Protein AF-A0A0A8F0C2-F1 (afdb_monomer)

Sequence (97 aa):
MEKGRMNACERLVAATLIEIMKAKGEIALQEIDLVEDETLRGKDFALFGLSSLDWMELASRVEKLAGVELDDAVMIDPEIRSIAGWSACLYRAGALS

pLDDT: mean 93.08, std 6.35, range [61.44, 98.12]

Nearest PDB structures (foldseek):
  4h2x-assembly1_C  TM=6.457E-01  e=4.724E-02  Agrobacterium fabrum str. C58
  2mr7-assembly1_A  TM=7.401E-01  e=2.586E-01  Actinoplanes teichomyceticus
  4h2v-assembly1_D  TM=8.193E-01  e=7.482E-01  Bradyrhizobium diazoefficiens USDA 110
  2ju1-assembly1_A  TM=7.021E-01  e=3.033E-01  Saccharopolyspora erythraea
  2cg5-assembly1_B  TM=6.237E-01  e=1.085E+00  Homo sapiens

Secondary structure (DSSP, 8-state):
-HHHHHHHHHHHHHHHHHHHHHHTT--PPPHHHHHH-HHHHTS-GGGGT--HHHHHHHHHHHHHHHTSPPPHHHHH-TTTSSHHHHHHHHHHHTTT-

Foldseek 3Di:
DLVVLLLVLLLLLLVLLQVLCVVVVHDRDDSCCCSVPPCNQQAASVVSVDDLVSVVVSQVSSCVQQVHHADVCCSPPRRQVGSNNRSVRSSVRPGPD

Structure (mmCIF, N/CA/C/O backbone):
data_AF-A0A0A8F0C2-F1
#
_entry.id   AF-A0A0A8F0C2-F1
#
loop_
_atom_site.group_PDB
_atom_site.id
_atom_site.type_symbol
_atom_site.label_atom_id
_atom_site.label_alt_id
_atom_site.label_comp_id
_atom_site.label_asym_id
_atom_site.label_entity_id
_atom_site.label_seq_id
_atom_site.pdbx_PDB_ins_code
_atom_site.Cartn_x
_atom_site.Cartn_y
_atom_site.Cartn_z
_atom_site.occupancy
_atom_site.B_iso_or_equiv
_atom_site.auth_seq_id
_atom_site.auth_comp_id
_atom_site.auth_asym_id
_atom_site.auth_atom_id
_atom_site.pdbx_PDB_model_num
ATOM 1 N N . MET A 1 1 ? 3.210 -2.268 -22.382 1.00 61.44 1 MET A N 1
ATOM 2 C CA . MET A 1 1 ? 3.802 -3.120 -21.326 1.00 61.44 1 MET A CA 1
ATOM 3 C C . MET A 1 1 ? 3.974 -2.353 -20.016 1.00 61.44 1 MET A C 1
ATOM 5 O O . MET A 1 1 ? 3.536 -2.852 -18.993 1.00 61.44 1 MET A O 1
ATOM 9 N N . GLU A 1 2 ? 4.466 -1.111 -20.034 1.00 70.50 2 GLU A N 1
ATOM 10 C CA . GLU A 1 2 ? 4.692 -0.298 -18.818 1.00 70.50 2 GLU A CA 1
ATOM 11 C C . GLU A 1 2 ? 3.421 0.024 -18.011 1.00 70.50 2 GLU A C 1
ATOM 13 O O . GLU A 1 2 ? 3.393 -0.164 -16.796 1.00 70.50 2 GLU A O 1
ATOM 18 N N . LYS A 1 3 ? 2.320 0.391 -18.686 1.00 80.81 3 LYS A N 1
ATOM 19 C CA . LYS A 1 3 ? 1.019 0.652 -18.035 1.00 80.81 3 LYS A CA 1
ATOM 20 C C . LYS A 1 3 ? 0.424 -0.584 -17.336 1.00 80.81 3 LYS A C 1
ATOM 22 O O . LYS A 1 3 ? -0.355 -0.438 -16.399 1.00 80.81 3 LYS A O 1
ATOM 27 N N . GLY A 1 4 ? 0.788 -1.789 -17.785 1.00 90.38 4 GLY A N 1
ATOM 28 C CA . G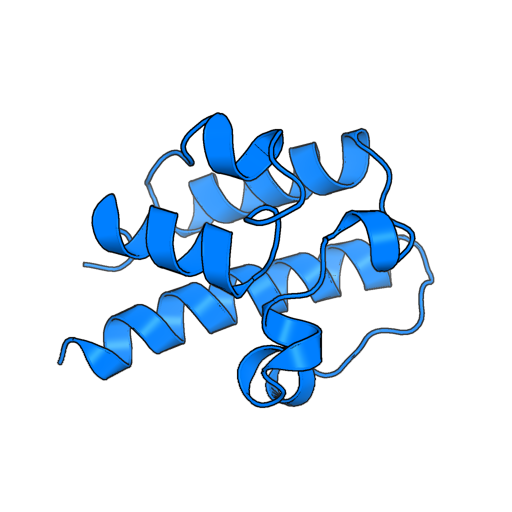LY A 1 4 ? 0.346 -3.045 -17.172 1.00 90.38 4 GLY A CA 1
ATOM 29 C C . GLY A 1 4 ? 1.072 -3.330 -15.858 1.00 90.38 4 GLY A C 1
ATOM 30 O O . GLY A 1 4 ? 0.431 -3.673 -14.872 1.00 90.38 4 GLY A O 1
ATOM 31 N N . ARG A 1 5 ? 2.393 -3.109 -15.822 1.00 94.12 5 ARG A N 1
ATOM 32 C CA . ARG A 1 5 ? 3.209 -3.306 -14.614 1.00 94.12 5 ARG A CA 1
ATOM 33 C C . ARG A 1 5 ? 2.882 -2.288 -13.522 1.00 94.12 5 ARG A C 1
ATOM 35 O O . ARG A 1 5 ? 2.790 -2.669 -12.362 1.00 94.12 5 ARG A O 1
ATOM 42 N N . MET A 1 6 ? 2.637 -1.026 -13.888 1.00 95.94 6 MET A N 1
ATOM 43 C CA . MET A 1 6 ? 2.181 -0.023 -12.917 1.00 95.94 6 MET A CA 1
ATOM 44 C C . MET A 1 6 ? 0.827 -0.408 -12.303 1.00 95.94 6 MET A C 1
ATOM 46 O O . MET A 1 6 ? 0.715 -0.456 -11.084 1.00 95.94 6 MET A O 1
ATOM 50 N N . ASN A 1 7 ? -0.153 -0.803 -13.129 1.00 94.88 7 ASN A N 1
ATOM 51 C CA . ASN A 1 7 ? -1.444 -1.301 -12.635 1.00 94.88 7 ASN A CA 1
ATOM 52 C C . ASN A 1 7 ? -1.285 -2.500 -11.690 1.00 94.88 7 ASN A C 1
ATOM 54 O O . ASN A 1 7 ? -2.001 -2.609 -10.701 1.00 94.88 7 ASN A O 1
ATOM 58 N N . ALA A 1 8 ? -0.356 -3.412 -11.985 1.00 96.00 8 ALA A N 1
ATOM 59 C CA . ALA A 1 8 ? -0.088 -4.548 -11.111 1.00 96.00 8 ALA A CA 1
ATOM 60 C C . ALA A 1 8 ? 0.483 -4.106 -9.750 1.00 96.00 8 ALA A C 1
ATOM 62 O O . ALA A 1 8 ? 0.081 -4.649 -8.724 1.00 96.00 8 ALA A O 1
ATOM 63 N N . CYS A 1 9 ? 1.351 -3.088 -9.724 1.00 97.38 9 CYS A N 1
ATOM 64 C CA . CYS A 1 9 ? 1.849 -2.493 -8.480 1.00 97.38 9 CYS A CA 1
ATOM 65 C C . CYS A 1 9 ? 0.724 -1.802 -7.688 1.00 97.38 9 CYS A C 1
ATOM 67 O O . CYS A 1 9 ? 0.613 -2.018 -6.485 1.00 97.38 9 CYS A O 1
ATOM 69 N N . GLU A 1 10 ? -0.133 -1.011 -8.347 1.00 97.31 10 GLU A N 1
ATOM 70 C CA . GLU A 1 10 ? -1.291 -0.355 -7.710 1.00 97.31 10 GLU A CA 1
ATOM 71 C C . GLU A 1 10 ? -2.235 -1.391 -7.081 1.00 97.31 10 GLU A C 1
ATOM 73 O O . GLU A 1 10 ? -2.588 -1.280 -5.906 1.00 97.31 10 GLU A O 1
ATOM 78 N N . ARG A 1 11 ? -2.578 -2.446 -7.829 1.00 96.81 11 ARG A N 1
ATOM 79 C CA . ARG A 1 11 ? -3.438 -3.539 -7.354 1.00 96.81 11 ARG A CA 1
ATOM 80 C C . ARG A 1 11 ? -2.825 -4.320 -6.202 1.00 96.81 11 ARG A C 1
ATOM 82 O O . ARG A 1 11 ? -3.540 -4.661 -5.268 1.00 96.81 11 ARG A O 1
ATOM 89 N N . LEU A 1 12 ? -1.517 -4.581 -6.236 1.00 97.69 12 LEU A N 1
ATOM 90 C CA .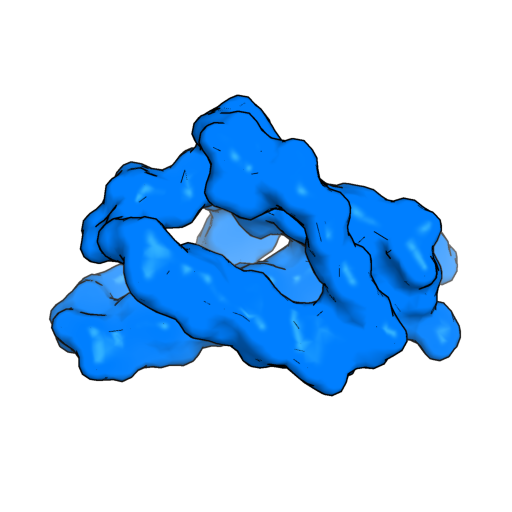 LEU A 1 12 ? -0.822 -5.266 -5.147 1.00 97.69 12 LEU A CA 1
ATOM 91 C C . LEU A 1 12 ? -0.950 -4.489 -3.830 1.00 97.69 12 LEU A C 1
ATOM 93 O O . LEU A 1 12 ? -1.316 -5.063 -2.801 1.00 97.69 12 LEU A O 1
ATOM 97 N N . VAL A 1 13 ? -0.681 -3.182 -3.864 1.00 97.62 13 VAL A N 1
ATOM 98 C CA . VAL A 1 13 ? -0.790 -2.325 -2.675 1.00 97.62 13 VAL A CA 1
ATOM 99 C C . VAL A 1 13 ? -2.248 -2.230 -2.218 1.00 97.62 13 VAL A C 1
ATOM 101 O O . VAL A 1 13 ? -2.526 -2.432 -1.037 1.00 97.62 13 VAL A O 1
ATOM 104 N N . ALA A 1 14 ? -3.189 -2.001 -3.141 1.00 97.25 14 ALA A N 1
ATOM 105 C CA . ALA A 1 14 ? -4.616 -1.895 -2.834 1.00 97.25 14 ALA A CA 1
ATOM 106 C C . ALA A 1 14 ? -5.189 -3.184 -2.218 1.00 97.25 14 ALA A C 1
ATOM 108 O O . ALA A 1 14 ? -5.877 -3.129 -1.199 1.00 97.25 14 ALA A O 1
ATOM 109 N N . ALA A 1 15 ? -4.881 -4.349 -2.793 1.00 96.25 15 ALA A N 1
ATOM 110 C CA . ALA A 1 15 ? -5.336 -5.638 -2.279 1.00 96.25 15 ALA A CA 1
ATOM 111 C C . ALA A 1 15 ? -4.788 -5.904 -0.869 1.00 96.25 15 ALA A C 1
ATOM 113 O O . ALA A 1 15 ? -5.544 -6.284 0.026 1.00 96.25 15 ALA A O 1
ATOM 114 N N . THR A 1 16 ? -3.500 -5.629 -0.643 1.00 96.81 16 THR A N 1
ATOM 115 C CA . THR A 1 16 ? -2.872 -5.828 0.673 1.00 96.81 16 THR A CA 1
ATOM 116 C C . THR A 1 16 ? -3.443 -4.864 1.722 1.00 96.81 16 THR A C 1
ATOM 118 O O . THR A 1 16 ? -3.706 -5.267 2.856 1.00 96.81 16 THR A O 1
ATOM 121 N N . LEU A 1 17 ? -3.715 -3.611 1.340 1.00 95.75 17 LEU A N 1
ATOM 122 C CA . LEU A 1 17 ? -4.392 -2.630 2.194 1.00 95.75 17 LEU A CA 1
ATOM 123 C C . LEU A 1 17 ? -5.781 -3.128 2.618 1.00 95.75 17 LEU A C 1
ATOM 125 O O . LEU A 1 17 ? -6.117 -3.093 3.802 1.00 95.75 17 LEU A O 1
ATOM 129 N N . ILE A 1 18 ? -6.569 -3.642 1.671 1.00 94.81 18 ILE A N 1
ATOM 130 C CA . ILE A 1 18 ? -7.903 -4.193 1.940 1.00 94.81 18 ILE A CA 1
ATOM 131 C C . ILE A 1 18 ? -7.835 -5.365 2.921 1.00 94.81 18 ILE A C 1
ATOM 133 O O . ILE A 1 18 ? -8.685 -5.466 3.806 1.00 94.81 18 ILE A O 1
ATOM 137 N N . GLU A 1 19 ? -6.855 -6.260 2.787 1.00 93.81 19 GLU A N 1
ATOM 138 C CA . GLU A 1 19 ? -6.678 -7.374 3.724 1.00 93.81 19 GLU A CA 1
ATOM 139 C C . GLU A 1 19 ? -6.408 -6.895 5.151 1.00 93.81 19 GLU A C 1
ATOM 141 O O . GLU A 1 19 ? -7.014 -7.411 6.092 1.00 93.81 19 GLU A O 1
ATOM 146 N N . ILE A 1 20 ? -5.548 -5.887 5.310 1.00 94.00 20 ILE A N 1
ATOM 147 C CA . ILE A 1 20 ? -5.247 -5.294 6.617 1.00 94.00 20 ILE A CA 1
ATOM 148 C C . ILE A 1 20 ? -6.492 -4.625 7.199 1.00 94.00 20 ILE A C 1
ATOM 150 O O . ILE A 1 20 ? -6.856 -4.905 8.338 1.00 94.00 20 ILE A O 1
ATO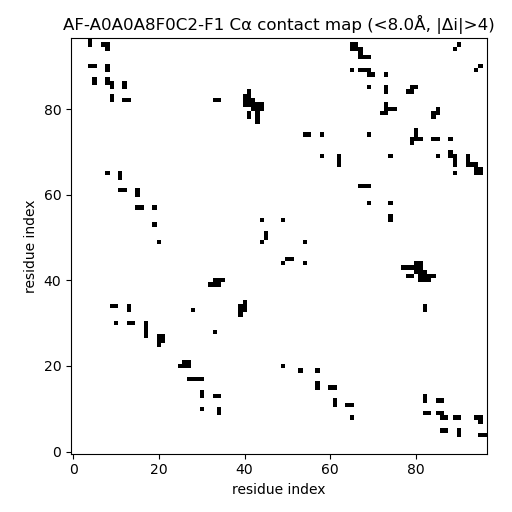M 154 N N . MET A 1 21 ? -7.211 -3.822 6.412 1.00 92.38 21 MET A N 1
ATOM 155 C CA . MET A 1 21 ? -8.459 -3.192 6.861 1.00 92.38 21 MET A CA 1
ATOM 156 C C . MET A 1 21 ? -9.504 -4.233 7.297 1.00 92.38 21 MET A C 1
ATOM 158 O O . MET A 1 21 ? -10.096 -4.107 8.370 1.00 92.38 21 MET A O 1
ATOM 162 N N . LYS A 1 22 ? -9.681 -5.311 6.519 1.00 91.38 22 LYS A N 1
ATOM 163 C CA . LYS A 1 22 ? -10.589 -6.421 6.861 1.00 91.38 22 LYS A CA 1
ATOM 164 C C . LYS A 1 22 ? -10.206 -7.098 8.172 1.00 91.38 22 LYS A C 1
ATOM 166 O O . LYS A 1 22 ? -11.085 -7.378 8.983 1.00 91.38 22 LYS A O 1
ATOM 171 N N . ALA A 1 23 ? -8.916 -7.352 8.390 1.00 90.69 23 ALA A N 1
ATOM 172 C CA . ALA A 1 23 ? -8.428 -7.979 9.618 1.00 90.69 23 ALA A CA 1
ATOM 173 C C . ALA A 1 23 ? -8.728 -7.135 10.870 1.00 90.69 23 ALA A C 1
ATOM 175 O O . ALA A 1 23 ? -8.871 -7.686 11.961 1.00 90.69 23 ALA A O 1
ATOM 176 N N . LYS A 1 24 ? -8.880 -5.816 10.709 1.00 85.38 24 LYS A N 1
ATOM 177 C CA . LYS A 1 24 ? -9.215 -4.878 11.788 1.00 85.38 24 LYS A CA 1
ATOM 178 C C . LYS A 1 24 ? -10.712 -4.657 11.999 1.00 85.38 24 LYS A C 1
ATOM 180 O O . LYS A 1 24 ? -11.089 -3.964 12.938 1.00 85.38 24 LYS A O 1
ATOM 185 N N . GLY A 1 25 ? -11.563 -5.250 11.162 1.00 84.38 25 GLY A N 1
ATOM 186 C CA . GLY A 1 25 ? -13.008 -5.027 11.209 1.00 84.38 25 GLY A CA 1
ATOM 187 C C . GLY A 1 25 ? -13.445 -3.675 10.639 1.00 84.38 25 GLY A C 1
ATOM 188 O O . GLY A 1 25 ? -14.582 -3.268 10.869 1.00 84.38 25 GLY A O 1
ATOM 189 N N . GLU A 1 26 ? -12.572 -2.995 9.892 1.00 81.25 26 GLU A N 1
ATOM 190 C CA . GLU A 1 26 ? -12.922 -1.774 9.167 1.00 81.25 26 GLU A CA 1
ATOM 191 C C . GLU A 1 26 ? -13.747 -2.099 7.917 1.00 81.25 26 GLU A C 1
ATOM 193 O O . GLU A 1 26 ? -13.671 -3.199 7.354 1.00 81.25 26 GLU A O 1
ATOM 198 N N . ILE A 1 27 ? -14.537 -1.126 7.451 1.00 76.19 27 ILE A N 1
ATOM 199 C CA . ILE A 1 27 ? -15.286 -1.278 6.199 1.00 76.19 27 ILE A CA 1
ATOM 200 C C . ILE A 1 27 ? -14.283 -1.389 5.052 1.00 76.19 27 ILE A C 1
ATOM 202 O O . ILE A 1 27 ? -13.595 -0.434 4.694 1.00 76.19 27 ILE A O 1
ATOM 206 N N . ALA A 1 28 ? -14.218 -2.581 4.467 1.00 69.81 28 ALA A N 1
ATOM 207 C CA . ALA A 1 28 ? -13.356 -2.857 3.337 1.00 69.81 28 ALA A CA 1
ATOM 208 C C . ALA A 1 28 ? -13.873 -2.146 2.080 1.00 69.81 28 ALA A C 1
ATOM 210 O O . ALA A 1 28 ? -14.974 -2.433 1.606 1.00 69.81 28 ALA A O 1
ATOM 211 N N . LEU A 1 29 ? -13.053 -1.250 1.532 1.00 83.12 29 LEU A N 1
ATOM 212 C CA . LEU A 1 29 ? -13.242 -0.692 0.193 1.00 83.12 29 LEU A CA 1
ATOM 213 C C . LEU A 1 29 ? -13.041 -1.785 -0.866 1.00 83.12 29 LEU A C 1
ATOM 215 O O . LEU A 1 29 ? -12.394 -2.805 -0.601 1.00 83.12 29 LEU A O 1
ATOM 219 N N . GLN A 1 30 ? -13.594 -1.593 -2.066 1.00 87.19 30 GLN A N 1
ATOM 220 C CA . GLN A 1 30 ? -13.281 -2.485 -3.179 1.00 87.19 30 GLN A CA 1
ATOM 221 C C . GLN A 1 30 ? -11.937 -2.096 -3.798 1.00 87.19 30 GLN A C 1
ATOM 223 O O . GLN A 1 30 ? -11.575 -0.922 -3.852 1.00 87.19 30 GLN A O 1
ATOM 228 N N . GLU A 1 31 ? -11.196 -3.090 -4.294 1.00 88.75 31 GLU A N 1
ATOM 229 C CA . GLU A 1 31 ? -9.896 -2.870 -4.947 1.00 88.75 31 GLU A CA 1
ATOM 230 C C . GLU A 1 31 ? -10.024 -1.886 -6.113 1.00 88.75 31 GLU A C 1
ATOM 232 O O . GLU A 1 31 ? -9.171 -1.021 -6.289 1.00 88.75 31 GLU A O 1
ATOM 237 N N . ILE A 1 32 ? -11.115 -1.986 -6.877 1.00 85.94 32 ILE A N 1
ATOM 238 C CA . ILE A 1 32 ? -11.349 -1.122 -8.031 1.00 85.94 32 ILE A CA 1
ATOM 239 C C . ILE A 1 32 ? -11.549 0.342 -7.633 1.00 85.94 32 ILE A C 1
ATOM 241 O O . ILE A 1 32 ? -10.995 1.212 -8.296 1.00 85.94 32 ILE A O 1
ATOM 245 N N . ASP A 1 33 ? -12.223 0.616 -6.512 1.00 91.00 33 ASP A N 1
ATOM 246 C CA . ASP A 1 33 ? -12.418 1.984 -6.020 1.00 91.00 33 ASP A CA 1
ATOM 247 C C . ASP A 1 33 ? -11.067 2.624 -5.674 1.00 91.00 33 ASP A C 1
ATOM 249 O O . ASP A 1 33 ? -10.785 3.756 -6.051 1.00 91.00 33 ASP A O 1
ATOM 253 N N . LEU A 1 34 ? -10.192 1.870 -5.003 1.00 90.94 34 LEU A N 1
ATOM 254 C CA . LEU A 1 34 ? -8.866 2.330 -4.591 1.00 90.94 34 LEU A CA 1
ATOM 255 C C . LEU A 1 34 ? -7.913 2.597 -5.766 1.00 90.94 34 LEU A C 1
ATOM 257 O O . LEU A 1 34 ? -7.034 3.453 -5.663 1.00 90.94 34 LEU A O 1
ATOM 261 N N . VAL A 1 35 ? -8.051 1.840 -6.856 1.00 92.06 35 VAL A N 1
ATOM 262 C CA . VAL A 1 35 ? -7.177 1.951 -8.032 1.00 92.06 35 VAL A CA 1
ATOM 263 C C . VAL A 1 35 ? -7.725 2.947 -9.053 1.00 92.06 35 VAL A C 1
ATOM 265 O O . VAL A 1 35 ? -6.936 3.593 -9.732 1.00 92.06 35 VAL A O 1
ATOM 268 N N . GLU A 1 36 ? -9.041 3.127 -9.176 1.00 93.31 36 GLU A N 1
ATOM 269 C CA . GLU A 1 36 ? -9.620 4.041 -10.171 1.00 93.31 36 GLU A CA 1
ATOM 270 C C . GLU A 1 36 ? -9.845 5.459 -9.627 1.00 93.31 36 GLU A C 1
ATOM 272 O O . GLU A 1 36 ? -9.593 6.423 -10.352 1.00 93.31 36 GLU A O 1
ATOM 277 N N . ASP A 1 37 ? -10.209 5.623 -8.351 1.00 95.06 37 ASP A N 1
ATOM 278 C CA . ASP A 1 37 ? -10.399 6.942 -7.733 1.00 95.06 37 ASP A CA 1
ATOM 279 C C . ASP A 1 37 ? -9.046 7.573 -7.361 1.00 95.06 37 ASP A C 1
ATOM 281 O O . ASP A 1 37 ? -8.356 7.123 -6.446 1.00 95.06 37 ASP A O 1
ATOM 285 N N . GLU A 1 38 ? -8.654 8.642 -8.061 1.00 94.00 38 GLU A N 1
ATOM 286 C CA . GLU A 1 38 ? -7.406 9.375 -7.793 1.00 94.00 38 GLU A CA 1
ATOM 287 C C . GLU A 1 38 ? -7.326 9.933 -6.367 1.00 94.00 38 GLU A C 1
ATOM 289 O O . GLU A 1 38 ? -6.244 9.951 -5.776 1.00 94.00 38 GLU A O 1
ATOM 294 N N . THR A 1 39 ? -8.458 10.337 -5.785 1.00 95.06 39 THR A N 1
ATOM 295 C CA . THR A 1 39 ? -8.507 10.848 -4.411 1.00 95.06 39 THR A CA 1
ATOM 296 C C . THR A 1 39 ? -8.175 9.736 -3.429 1.00 95.06 39 THR A C 1
ATOM 298 O O . THR A 1 39 ? -7.355 9.936 -2.537 1.00 95.06 39 THR A O 1
ATOM 301 N N . LEU A 1 40 ? -8.776 8.552 -3.591 1.00 95.12 40 LEU A N 1
ATOM 302 C CA . LEU A 1 40 ? -8.481 7.404 -2.729 1.00 95.12 40 LEU A CA 1
ATOM 303 C C . LEU A 1 40 ? -7.062 6.882 -2.948 1.00 95.12 40 LEU A C 1
ATOM 305 O O . LEU A 1 40 ? -6.380 6.538 -1.985 1.00 95.12 40 LEU A O 1
ATOM 309 N N . ARG A 1 41 ? -6.592 6.872 -4.194 1.00 96.25 41 ARG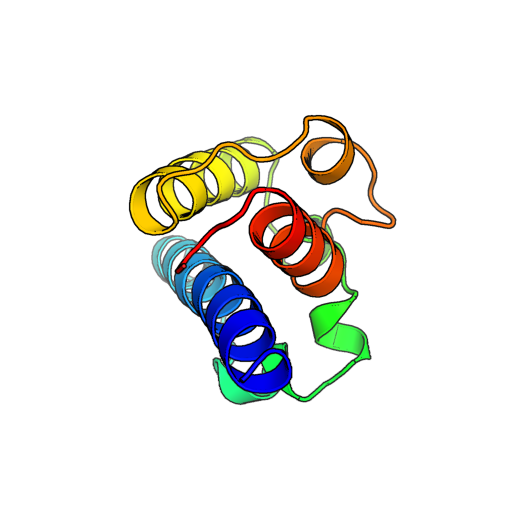 A N 1
ATOM 310 C CA . ARG A 1 41 ? -5.257 6.385 -4.548 1.00 96.25 41 ARG A CA 1
ATOM 311 C C . ARG A 1 41 ? -4.137 7.249 -3.976 1.00 96.25 41 ARG A C 1
ATOM 313 O O . ARG A 1 41 ? -3.094 6.719 -3.599 1.00 96.25 41 ARG A O 1
ATOM 320 N N . GLY A 1 42 ? -4.353 8.562 -3.914 1.00 96.88 42 GLY A N 1
ATOM 321 C CA . GLY A 1 42 ? -3.434 9.530 -3.311 1.00 96.88 42 GLY A CA 1
ATOM 322 C C . GLY A 1 42 ? -3.614 9.714 -1.802 1.00 96.88 42 GLY A C 1
ATOM 323 O O . GLY A 1 42 ? -2.831 10.427 -1.182 1.00 96.88 42 GLY A O 1
ATOM 324 N N . LYS A 1 43 ? -4.626 9.089 -1.193 1.00 96.25 43 LYS A N 1
ATOM 325 C CA . LYS A 1 43 ? -4.942 9.269 0.224 1.00 96.25 43 LYS A CA 1
ATOM 326 C C . LYS A 1 43 ? -3.892 8.607 1.118 1.00 96.25 43 LYS A C 1
ATOM 328 O O . LYS A 1 43 ? -3.549 7.442 0.920 1.00 96.25 43 LYS A O 1
ATOM 333 N N . ASP A 1 44 ? -3.440 9.340 2.136 1.00 96.50 44 ASP A N 1
ATOM 334 C CA . ASP A 1 44 ? -2.545 8.812 3.169 1.00 96.50 44 ASP A CA 1
ATOM 335 C C . ASP A 1 44 ? -3.198 7.626 3.900 1.00 96.50 44 ASP A C 1
ATOM 337 O O . ASP A 1 44 ? -4.346 7.713 4.348 1.00 96.50 44 ASP A O 1
ATOM 341 N N . PHE A 1 45 ? -2.452 6.534 4.072 1.00 94.81 45 PHE A N 1
ATOM 342 C CA . PHE A 1 45 ? -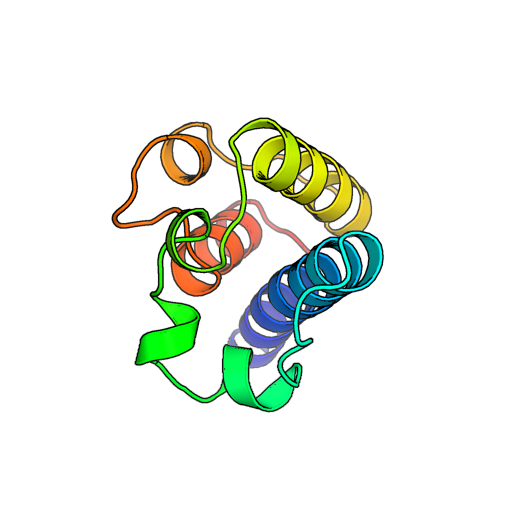2.842 5.364 4.862 1.00 94.81 45 PHE A CA 1
ATOM 343 C C . PHE A 1 45 ? -3.344 5.701 6.269 1.00 94.81 45 PHE A C 1
ATOM 345 O O . PHE A 1 45 ? -4.313 5.091 6.728 1.00 94.81 45 PHE A O 1
ATOM 352 N N . ALA A 1 46 ? -2.787 6.726 6.922 1.00 92.50 46 ALA A N 1
ATOM 353 C CA . ALA A 1 46 ? -3.271 7.189 8.227 1.00 92.50 46 ALA A CA 1
ATOM 354 C C . ALA A 1 46 ? -4.754 7.609 8.208 1.00 92.50 46 ALA A C 1
ATOM 356 O O . ALA A 1 46 ? -5.472 7.461 9.197 1.00 92.50 46 ALA A O 1
ATOM 357 N N . LEU A 1 47 ? -5.245 8.096 7.066 1.00 93.19 47 LEU A N 1
ATOM 358 C CA . LEU A 1 47 ? -6.623 8.556 6.885 1.00 93.19 47 LEU A CA 1
ATOM 359 C C . LEU A 1 47 ? -7.611 7.414 6.581 1.00 93.19 47 LEU A C 1
ATOM 361 O O . LEU A 1 47 ? -8.800 7.671 6.365 1.00 93.19 47 LEU A O 1
ATOM 365 N N . PHE A 1 48 ? -7.137 6.166 6.550 1.00 89.75 48 PHE A N 1
ATOM 366 C CA . PHE A 1 48 ? -7.962 4.952 6.519 1.00 89.75 48 PHE A CA 1
ATOM 367 C C . PHE A 1 48 ? -8.126 4.316 7.910 1.00 89.75 48 PHE A C 1
ATOM 369 O O . PHE A 1 48 ? -8.575 3.179 8.011 1.00 89.75 48 PHE A O 1
ATOM 376 N N . GLY A 1 49 ? -7.756 5.026 8.985 1.00 87.56 49 GLY A N 1
ATOM 377 C CA . GLY A 1 49 ? -7.810 4.489 10.351 1.00 87.56 49 GLY A CA 1
ATOM 378 C C . GLY A 1 49 ? -6.645 3.551 10.684 1.00 87.56 49 GLY A C 1
ATOM 379 O O . GLY A 1 49 ? -6.686 2.830 11.682 1.00 87.56 49 GLY A O 1
ATOM 380 N N . LEU A 1 50 ? -5.597 3.555 9.857 1.00 89.75 50 LEU A N 1
ATOM 381 C CA . LEU A 1 50 ? -4.391 2.775 10.090 1.00 89.75 50 LEU A CA 1
ATOM 382 C C . LEU A 1 50 ? -3.434 3.518 11.024 1.00 89.75 50 LEU A C 1
ATOM 384 O O . LEU A 1 50 ? -3.153 4.704 10.863 1.00 89.75 50 LEU A O 1
ATOM 388 N N . SER A 1 51 ? -2.928 2.787 12.007 1.00 92.75 51 SER A N 1
ATOM 389 C CA . SER A 1 51 ? -1.818 3.179 12.863 1.00 92.75 51 SER A CA 1
ATOM 390 C C . SER A 1 51 ? -0.481 2.884 12.188 1.00 92.75 51 SER A C 1
ATOM 392 O O . SER A 1 51 ?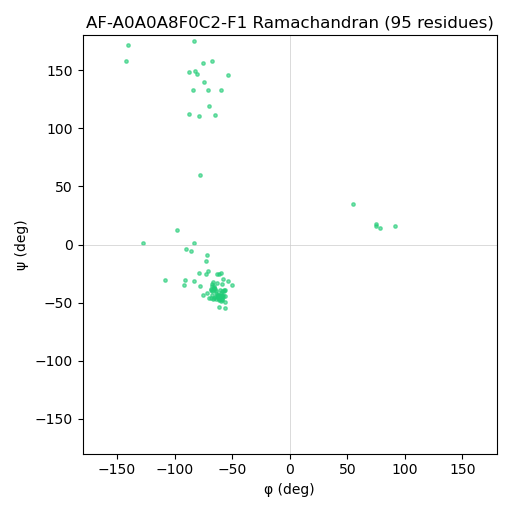 -0.408 2.223 11.149 1.00 92.75 51 SER A O 1
ATOM 394 N N . SER A 1 52 ? 0.603 3.301 12.841 1.00 92.12 52 SER A N 1
ATOM 395 C CA . SER A 1 52 ? 1.943 3.047 12.330 1.00 92.12 52 SER A CA 1
ATOM 396 C C . SER A 1 52 ? 2.333 1.584 12.238 1.00 92.12 52 SER A C 1
ATOM 398 O O . SER A 1 52 ? 3.027 1.196 11.304 1.00 92.12 52 SER A O 1
ATOM 400 N N . LEU A 1 53 ? 1.844 0.756 13.156 1.00 94.50 53 LEU A N 1
ATOM 401 C CA . LEU A 1 53 ? 2.084 -0.681 13.098 1.00 94.50 53 LEU A CA 1
ATOM 402 C C . LEU A 1 53 ? 1.382 -1.319 11.897 1.00 94.50 53 LEU A C 1
ATOM 404 O O . LEU A 1 53 ? 1.931 -2.233 11.290 1.00 94.50 53 LEU A O 1
ATOM 408 N N . ASP A 1 54 ? 0.215 -0.803 11.513 1.00 93.62 54 ASP A N 1
ATOM 409 C CA . ASP A 1 54 ? -0.546 -1.363 10.398 1.00 93.62 54 ASP A CA 1
ATOM 410 C C . ASP A 1 54 ? 0.121 -1.053 9.059 1.00 93.62 54 ASP A C 1
ATOM 412 O O . ASP A 1 54 ? 0.221 -1.933 8.207 1.00 93.62 54 ASP A O 1
ATOM 416 N N . TRP A 1 55 ? 0.626 0.171 8.858 1.00 91.06 55 TRP A N 1
ATOM 417 C CA . TRP A 1 55 ? 1.364 0.455 7.626 1.00 91.06 55 TRP A CA 1
ATOM 418 C C . TRP A 1 55 ? 2.752 -0.203 7.609 1.00 91.06 55 TRP A C 1
ATOM 420 O O . TRP A 1 55 ? 3.243 -0.527 6.534 1.00 91.06 55 TRP A O 1
ATOM 430 N N . MET A 1 56 ? 3.376 -0.493 8.759 1.00 94.81 56 MET A N 1
ATOM 431 C CA . MET A 1 56 ? 4.587 -1.331 8.797 1.00 94.81 56 MET A CA 1
ATOM 432 C C . MET A 1 56 ? 4.290 -2.784 8.398 1.00 94.81 56 MET A C 1
ATOM 434 O O . MET A 1 56 ? 5.059 -3.393 7.655 1.00 94.81 56 MET A O 1
ATOM 438 N N . GLU A 1 57 ? 3.158 -3.336 8.841 1.00 96.38 57 GLU A N 1
ATOM 439 C CA . GLU A 1 57 ? 2.698 -4.651 8.393 1.00 96.38 57 GLU A CA 1
ATOM 440 C C . GLU A 1 57 ? 2.383 -4.657 6.889 1.00 96.38 57 GLU A C 1
ATOM 442 O O . GLU A 1 57 ? 2.771 -5.590 6.180 1.00 96.38 57 GLU A O 1
ATOM 447 N N . LEU A 1 58 ? 1.731 -3.601 6.391 1.00 96.75 58 LEU A N 1
ATOM 448 C CA . LEU A 1 58 ? 1.463 -3.404 4.966 1.00 96.75 58 LEU A CA 1
ATOM 449 C C . LEU A 1 58 ? 2.757 -3.426 4.151 1.00 96.75 58 LEU A C 1
ATOM 451 O O . LEU A 1 58 ? 2.829 -4.167 3.173 1.00 96.75 58 LEU A O 1
ATOM 455 N N . ALA A 1 59 ? 3.773 -2.668 4.574 1.00 97.06 59 ALA A N 1
ATOM 456 C CA . ALA A 1 59 ? 5.078 -2.627 3.918 1.00 97.06 59 ALA A CA 1
ATOM 457 C C . ALA A 1 59 ? 5.693 -4.019 3.829 1.00 97.06 59 ALA A C 1
ATOM 459 O O . ALA A 1 59 ? 5.932 -4.512 2.730 1.00 97.06 59 ALA A O 1
ATOM 460 N N . SER A 1 60 ? 5.812 -4.708 4.966 1.00 97.62 60 SER A N 1
ATOM 461 C CA . SER A 1 60 ? 6.418 -6.040 5.014 1.00 97.62 60 SER A CA 1
ATOM 462 C C . SER A 1 60 ? 5.724 -7.045 4.084 1.00 97.62 60 SER A C 1
ATOM 464 O O . SER A 1 60 ? 6.379 -7.847 3.412 1.00 97.62 60 SER A O 1
ATOM 466 N N . ARG A 1 61 ? 4.387 -7.009 4.007 1.00 97.81 61 ARG A N 1
ATOM 467 C CA . ARG A 1 61 ? 3.618 -7.884 3.109 1.00 97.81 61 ARG A CA 1
ATOM 468 C C . ARG A 1 61 ? 3.812 -7.511 1.642 1.00 97.81 61 ARG A C 1
ATOM 470 O O . ARG A 1 61 ? 4.028 -8.402 0.820 1.00 97.81 61 ARG A O 1
ATOM 477 N N . VAL A 1 62 ? 3.740 -6.222 1.319 1.00 97.94 62 VAL A N 1
ATOM 478 C CA . VAL A 1 62 ? 3.909 -5.714 -0.046 1.00 97.94 62 VAL A CA 1
ATOM 479 C C . VAL A 1 62 ? 5.305 -6.037 -0.573 1.00 97.94 62 VAL A C 1
ATOM 481 O O . VAL A 1 62 ? 5.412 -6.581 -1.666 1.00 97.94 62 VAL A O 1
ATOM 484 N N . GLU A 1 63 ? 6.356 -5.790 0.206 1.00 97.75 63 GLU A N 1
ATOM 485 C CA . GLU A 1 63 ? 7.745 -6.082 -0.169 1.00 97.75 63 GLU A CA 1
ATOM 486 C C . GLU A 1 63 ? 7.958 -7.572 -0.436 1.00 97.75 63 GLU A C 1
ATOM 488 O O . GLU A 1 63 ? 8.511 -7.966 -1.465 1.00 97.75 63 GLU A O 1
ATOM 493 N N . LYS A 1 64 ? 7.429 -8.425 0.451 1.00 97.44 64 LYS A N 1
ATOM 494 C CA . LYS A 1 64 ? 7.490 -9.882 0.295 1.00 97.44 64 LYS A CA 1
ATOM 495 C C . LYS A 1 64 ? 6.828 -10.358 -0.999 1.00 97.44 64 LYS A C 1
ATOM 497 O O . LYS A 1 64 ? 7.328 -11.287 -1.628 1.00 97.44 64 LYS A O 1
ATOM 502 N N . LEU A 1 65 ? 5.692 -9.769 -1.369 1.00 97.50 65 LEU A N 1
ATOM 503 C CA . LEU A 1 65 ? 4.955 -10.129 -2.582 1.00 97.50 65 LEU A CA 1
ATOM 504 C C . LEU A 1 65 ? 5.586 -9.530 -3.846 1.00 97.50 65 LEU A C 1
ATOM 506 O O . LEU A 1 65 ? 5.574 -10.169 -4.896 1.00 97.50 65 LEU A O 1
ATOM 510 N N . ALA A 1 66 ? 6.135 -8.320 -3.750 1.00 95.81 66 ALA A N 1
ATOM 511 C CA . ALA A 1 66 ? 6.761 -7.605 -4.855 1.00 95.81 66 ALA A CA 1
ATOM 512 C C . ALA A 1 66 ? 8.184 -8.098 -5.166 1.00 95.81 66 ALA A C 1
ATOM 514 O O . ALA A 1 66 ? 8.652 -7.923 -6.292 1.00 95.81 66 ALA A O 1
ATOM 515 N N . GLY A 1 67 ? 8.863 -8.696 -4.180 1.00 95.94 67 GLY A N 1
ATOM 516 C CA . GLY A 1 67 ? 10.254 -9.139 -4.277 1.00 95.94 67 GLY A CA 1
ATOM 517 C C . GLY A 1 67 ? 11.275 -7.999 -4.221 1.00 95.94 67 GLY A C 1
ATOM 518 O O . GLY A 1 67 ? 12.414 -8.194 -4.639 1.00 95.94 67 GLY A O 1
ATOM 519 N N . VAL A 1 68 ? 10.872 -6.819 -3.744 1.00 96.56 68 VAL A N 1
ATOM 520 C CA . VAL A 1 68 ? 11.705 -5.611 -3.628 1.00 96.56 68 VAL A CA 1
ATOM 521 C C . VAL A 1 68 ? 11.361 -4.862 -2.342 1.00 96.56 68 VAL A C 1
ATOM 523 O O . VAL A 1 68 ? 10.257 -5.019 -1.826 1.00 96.56 68 VAL A O 1
ATOM 526 N N . GLU A 1 69 ? 12.282 -4.034 -1.858 1.00 96.69 69 GLU A N 1
ATOM 527 C CA . GLU A 1 69 ? 12.078 -3.176 -0.684 1.00 96.69 69 GLU A CA 1
ATOM 528 C C . GLU A 1 69 ? 11.453 -1.827 -1.076 1.00 96.69 69 GLU A C 1
ATOM 530 O O . GLU A 1 69 ? 11.673 -1.317 -2.183 1.00 96.69 69 GLU A O 1
ATOM 535 N N . LEU A 1 70 ? 10.658 -1.257 -0.171 1.00 96.94 70 LEU A N 1
ATOM 536 C CA . LEU A 1 70 ? 10.157 0.109 -0.269 1.00 96.94 70 LEU A CA 1
ATOM 537 C C . LEU A 1 70 ? 11.216 1.088 0.243 1.00 96.94 70 LEU A C 1
ATOM 539 O O . LEU A 1 70 ? 11.990 0.794 1.147 1.00 96.94 70 LEU A O 1
ATOM 543 N N . ASP A 1 71 ? 11.226 2.289 -0.325 1.00 95.75 71 ASP A N 1
ATOM 544 C CA . ASP A 1 71 ? 12.060 3.378 0.178 1.00 95.75 71 ASP A CA 1
ATOM 545 C C . ASP A 1 71 ? 1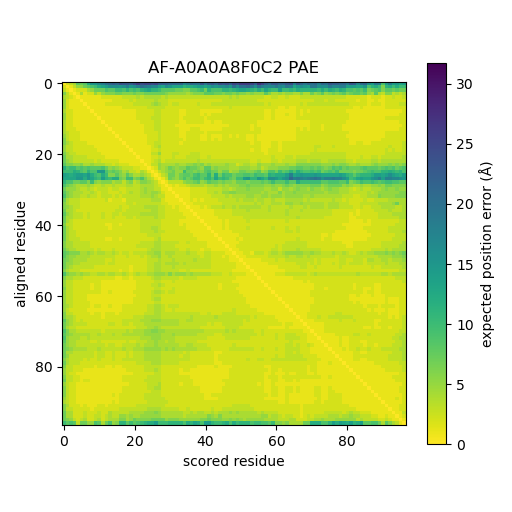1.471 3.947 1.481 1.00 95.75 71 ASP A C 1
ATOM 547 O O . ASP A 1 71 ? 10.258 4.154 1.585 1.00 95.75 71 ASP A O 1
ATOM 551 N N . ASP A 1 72 ? 12.322 4.271 2.456 1.00 93.31 72 ASP A N 1
ATOM 552 C CA . ASP A 1 72 ? 11.901 4.867 3.730 1.00 93.31 72 ASP A CA 1
ATOM 553 C C . ASP A 1 72 ? 11.044 6.132 3.540 1.00 93.31 72 ASP A C 1
ATOM 555 O O . ASP A 1 72 ? 10.141 6.394 4.338 1.00 93.31 72 ASP A O 1
ATOM 559 N N . ALA A 1 73 ? 11.265 6.907 2.471 1.00 94.50 73 ALA A N 1
ATOM 560 C CA . ALA A 1 73 ? 10.499 8.113 2.179 1.00 94.50 73 ALA A CA 1
ATOM 561 C C . ALA A 1 73 ? 8.996 7.826 2.055 1.00 94.50 73 ALA A C 1
ATOM 563 O O . ALA A 1 73 ? 8.190 8.551 2.637 1.00 94.50 73 ALA A O 1
ATOM 564 N N . VAL A 1 74 ? 8.598 6.741 1.375 1.00 95.56 74 VAL A N 1
ATOM 565 C CA . VAL A 1 74 ? 7.170 6.407 1.230 1.00 95.56 74 VAL A CA 1
ATOM 566 C C . VAL A 1 74 ? 6.541 5.888 2.526 1.00 95.56 74 VAL A C 1
ATOM 568 O O . VAL A 1 74 ? 5.317 5.867 2.650 1.00 95.56 74 VAL A O 1
ATOM 571 N N . MET A 1 75 ? 7.354 5.515 3.517 1.00 93.56 75 MET A N 1
ATOM 572 C CA . MET A 1 75 ? 6.894 5.091 4.842 1.00 93.56 75 MET A CA 1
ATOM 573 C C . MET A 1 75 ? 6.617 6.270 5.782 1.00 93.56 75 MET A C 1
ATOM 575 O O . MET A 1 75 ? 5.749 6.175 6.658 1.00 93.56 75 MET A O 1
ATOM 579 N N . ILE A 1 76 ? 7.356 7.372 5.626 1.00 93.88 76 ILE A N 1
ATOM 580 C CA . ILE A 1 76 ? 7.344 8.494 6.575 1.00 93.88 76 ILE A CA 1
ATOM 581 C C . ILE A 1 76 ? 6.640 9.741 6.047 1.00 93.88 76 ILE A C 1
ATOM 583 O O . ILE A 1 76 ? 6.074 10.476 6.854 1.00 93.88 76 ILE A O 1
ATOM 587 N N . ASP A 1 77 ? 6.665 9.980 4.735 1.00 96.12 77 ASP A N 1
ATOM 588 C CA . ASP A 1 77 ? 6.118 11.188 4.121 1.00 96.12 77 ASP A CA 1
ATOM 589 C C . ASP A 1 77 ? 4.618 11.015 3.804 1.00 96.12 77 ASP A C 1
ATOM 591 O O . ASP A 1 77 ? 4.265 10.227 2.921 1.00 96.12 77 ASP A O 1
ATOM 595 N N . PRO A 1 78 ? 3.714 11.745 4.490 1.00 95.06 78 PRO A N 1
ATOM 596 C CA . PRO A 1 78 ? 2.273 11.653 4.266 1.00 95.06 78 PRO A CA 1
ATOM 597 C C . PRO A 1 78 ? 1.830 11.990 2.836 1.00 95.06 78 PRO A C 1
ATOM 599 O O . PRO A 1 78 ? 0.774 11.522 2.417 1.00 95.06 78 PRO A O 1
ATOM 602 N N . GLU A 1 79 ? 2.606 12.775 2.080 1.00 95.69 79 GLU A N 1
ATOM 603 C CA . GLU A 1 79 ? 2.258 13.137 0.697 1.00 95.69 79 GLU A CA 1
ATOM 604 C C . GLU A 1 79 ? 2.399 11.951 -0.269 1.00 95.69 79 GLU A C 1
ATOM 606 O O . GLU A 1 79 ? 1.755 11.913 -1.319 1.00 95.69 79 GLU A O 1
ATOM 611 N N . ILE A 1 80 ? 3.212 10.954 0.096 1.00 96.69 80 ILE A N 1
ATOM 612 C CA . ILE A 1 80 ? 3.505 9.772 -0.726 1.00 96.69 80 ILE A CA 1
ATOM 613 C C . ILE A 1 80 ? 3.269 8.440 0.002 1.00 96.69 80 ILE A C 1
ATOM 615 O O . ILE A 1 80 ? 3.430 7.378 -0.605 1.00 96.69 80 ILE A O 1
ATOM 619 N N . ARG A 1 81 ? 2.815 8.458 1.262 1.00 97.31 81 ARG A N 1
ATOM 620 C CA . ARG A 1 81 ? 2.343 7.274 2.001 1.00 97.31 81 ARG A CA 1
ATOM 621 C C . ARG A 1 81 ? 0.931 6.875 1.572 1.00 97.31 81 ARG A C 1
ATOM 623 O O . ARG A 1 81 ? -0.019 6.870 2.350 1.00 97.31 81 ARG A O 1
ATOM 630 N N . SER A 1 82 ? 0.799 6.574 0.292 1.00 97.25 82 SER A N 1
ATOM 631 C CA . SER A 1 82 ? -0.457 6.277 -0.384 1.00 97.25 82 SER A CA 1
ATOM 632 C C . SER A 1 82 ? -0.267 5.140 -1.384 1.00 97.25 82 SER A C 1
ATOM 634 O O . SER A 1 82 ? 0.859 4.727 -1.677 1.00 97.25 82 SER A O 1
ATOM 636 N N . ILE A 1 83 ? -1.366 4.646 -1.960 1.00 97.38 83 ILE A N 1
ATOM 637 C CA . ILE A 1 83 ? -1.314 3.615 -3.008 1.00 97.38 83 ILE A CA 1
ATOM 638 C C . ILE A 1 83 ? -0.484 4.113 -4.193 1.00 97.38 83 ILE A C 1
ATOM 640 O O . ILE A 1 83 ? 0.374 3.386 -4.696 1.00 97.38 83 ILE A O 1
ATOM 644 N N . ALA A 1 84 ? -0.702 5.359 -4.618 1.00 97.44 84 ALA A N 1
ATOM 645 C CA . ALA A 1 84 ? 0.020 5.967 -5.730 1.00 97.44 84 ALA A CA 1
ATOM 646 C C . ALA A 1 84 ? 1.526 6.089 -5.437 1.00 97.44 84 ALA A C 1
ATOM 648 O O . ALA A 1 84 ? 2.354 5.728 -6.274 1.00 97.44 84 ALA A O 1
ATOM 649 N N . GLY A 1 85 ? 1.900 6.556 -4.241 1.00 97.69 85 GLY A N 1
ATOM 650 C CA . GLY A 1 85 ? 3.309 6.723 -3.882 1.00 97.69 85 GLY A CA 1
ATOM 651 C C . GLY A 1 85 ? 4.050 5.392 -3.744 1.00 97.69 85 GLY A C 1
ATOM 652 O O . GLY A 1 85 ? 5.144 5.231 -4.296 1.00 97.69 85 GLY A O 1
ATOM 653 N N . TRP A 1 86 ? 3.430 4.404 -3.096 1.00 98.12 86 TRP A N 1
ATOM 654 C CA . TRP A 1 86 ? 4.021 3.078 -2.904 1.00 98.12 86 TRP A CA 1
ATOM 655 C C . TRP A 1 86 ? 4.131 2.305 -4.214 1.00 98.12 86 TRP A C 1
ATOM 657 O O . TRP A 1 86 ? 5.195 1.778 -4.527 1.00 98.12 86 TRP A O 1
ATOM 667 N N . SER A 1 87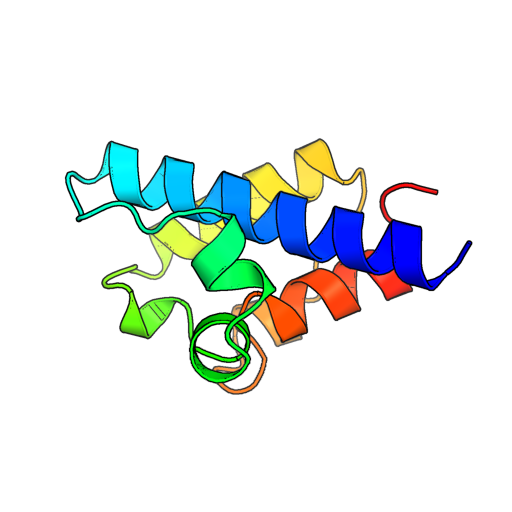 ? 3.079 2.288 -5.036 1.00 97.81 87 SER A N 1
ATOM 668 C CA . SER A 1 87 ? 3.123 1.626 -6.347 1.00 97.81 87 SER A CA 1
ATOM 669 C C . SER A 1 87 ? 4.186 2.233 -7.267 1.00 97.81 87 SER A C 1
ATOM 671 O O . SER A 1 87 ? 4.918 1.494 -7.929 1.00 97.81 87 SER A O 1
ATOM 673 N N . ALA A 1 88 ? 4.356 3.559 -7.251 1.00 97.56 88 ALA A N 1
ATOM 674 C CA . ALA A 1 88 ? 5.419 4.226 -7.991 1.00 97.56 88 ALA A CA 1
ATOM 675 C C . ALA A 1 88 ? 6.820 3.863 -7.468 1.00 97.56 88 ALA A C 1
ATOM 677 O O . ALA A 1 88 ? 7.745 3.704 -8.268 1.00 97.56 88 ALA A O 1
ATOM 678 N N . CYS A 1 89 ? 6.987 3.712 -6.150 1.00 97.88 89 CYS A N 1
ATOM 679 C CA . CYS A 1 89 ? 8.228 3.233 -5.539 1.00 97.88 89 CYS A CA 1
ATOM 680 C C . CYS A 1 89 ? 8.565 1.808 -6.006 1.00 97.88 89 CYS A C 1
ATOM 682 O O . CYS A 1 89 ? 9.621 1.602 -6.605 1.00 97.88 89 CYS A O 1
ATOM 684 N N . LEU A 1 90 ? 7.628 0.867 -5.863 1.00 97.75 90 LEU A N 1
ATOM 685 C CA . LEU A 1 90 ? 7.784 -0.524 -6.305 1.00 97.75 90 LEU A CA 1
ATOM 686 C C . LEU A 1 90 ? 8.115 -0.622 -7.797 1.00 97.75 90 LEU A C 1
ATOM 688 O O . LEU A 1 90 ? 9.028 -1.343 -8.205 1.00 97.75 90 LEU A O 1
ATOM 692 N N . TYR A 1 91 ? 7.409 0.147 -8.628 1.00 96.88 91 TYR A N 1
ATOM 693 C CA . TYR A 1 91 ? 7.645 0.179 -10.067 1.00 96.88 91 TYR A CA 1
ATOM 694 C C . TYR A 1 91 ? 9.084 0.601 -10.403 1.00 96.88 91 TYR A C 1
ATOM 696 O O . TYR A 1 91 ? 9.723 -0.027 -11.259 1.00 96.88 91 TYR A O 1
ATOM 704 N N . ARG A 1 92 ? 9.602 1.641 -9.728 1.00 96.38 92 ARG A N 1
ATOM 705 C CA . ARG A 1 92 ? 10.987 2.121 -9.883 1.00 96.38 92 ARG A CA 1
ATOM 706 C C . ARG A 1 92 ? 12.012 1.117 -9.360 1.00 96.38 92 ARG A C 1
ATOM 708 O O . ARG A 1 92 ? 13.058 0.973 -9.982 1.00 96.38 92 ARG A O 1
ATOM 715 N N . ALA A 1 93 ? 11.691 0.404 -8.283 1.00 95.62 93 ALA A N 1
ATOM 716 C CA . ALA A 1 93 ? 12.534 -0.644 -7.709 1.00 95.62 93 ALA A CA 1
ATOM 717 C C . ALA A 1 93 ? 12.591 -1.926 -8.565 1.00 95.62 93 ALA A C 1
ATOM 719 O O . ALA A 1 93 ? 13.409 -2.803 -8.308 1.00 95.62 93 ALA A O 1
ATOM 720 N N . GLY A 1 94 ? 11.755 -2.039 -9.604 1.00 94.06 94 GLY A N 1
ATOM 721 C CA . GLY A 1 94 ? 11.748 -3.202 -10.495 1.00 94.06 94 GLY A CA 1
ATOM 722 C C . GLY A 1 94 ? 10.787 -4.312 -10.069 1.00 94.06 94 GLY A C 1
ATOM 723 O O . GLY A 1 94 ? 10.884 -5.419 -10.593 1.00 94.06 94 GLY A O 1
ATOM 724 N N . ALA A 1 95 ? 9.833 -4.025 -9.178 1.00 94.12 95 ALA A N 1
ATOM 725 C CA . ALA A 1 95 ? 8.798 -4.980 -8.794 1.00 94.12 95 ALA A CA 1
ATOM 726 C C . ALA A 1 95 ? 8.053 -5.540 -10.015 1.00 94.12 95 ALA A C 1
ATOM 728 O O . ALA A 1 95 ? 7.796 -4.813 -10.989 1.00 94.12 95 ALA A O 1
ATOM 729 N N . LEU A 1 96 ? 7.658 -6.815 -9.907 1.00 88.62 96 LEU A N 1
ATOM 730 C CA . LEU A 1 96 ? 6.796 -7.514 -10.869 1.00 88.62 96 LEU A CA 1
ATOM 731 C C . LEU A 1 96 ? 7.335 -7.468 -12.315 1.00 88.62 96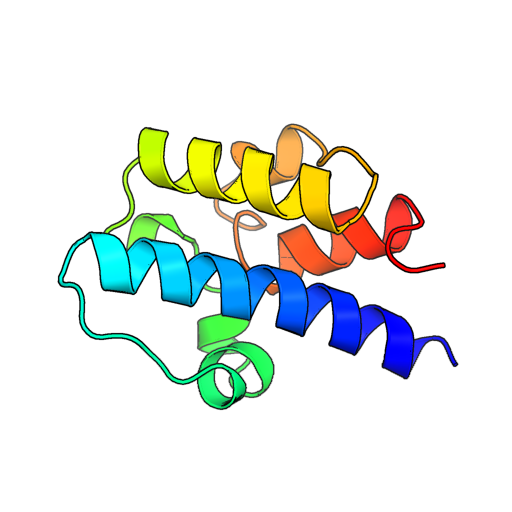 LEU A C 1
ATOM 733 O O . LEU A 1 96 ? 6.557 -7.319 -13.264 1.00 88.62 96 LEU A O 1
ATOM 737 N N . SER A 1 97 ? 8.665 -7.505 -12.463 1.00 83.25 97 SER A N 1
ATOM 738 C CA . SER A 1 97 ? 9.371 -7.540 -13.751 1.00 83.25 97 SER A CA 1
ATOM 739 C C . SER A 1 97 ? 9.647 -8.952 -14.257 1.00 83.25 97 SER A C 1
ATOM 741 O O . SER A 1 97 ? 9.635 -9.903 -13.443 1.00 83.25 97 SER A O 1
#

Mean predicted aligned error: 3.09 Å

Solvent-accessible surface area (backbone atoms only — not comparable to full-atom values): 5307 Å² total; per-residue (Å²): 113,68,74,57,48,45,50,51,33,31,48,50,46,35,49,50,49,34,52,54,36,47,76,72,72,44,89,61,68,55,55,65,55,40,67,68,36,66,68,58,16,52,37,34,49,61,81,74,78,42,53,75,68,52,54,51,51,45,48,58,53,45,25,68,74,38,75,39,76,75,59,69,63,39,75,71,37,64,87,30,24,17,41,51,36,44,18,53,44,36,50,72,65,52,33,80,113

Radius of gyration: 12.05 Å; Cα contacts (8 Å, |Δi|>4): 121; chains: 1; bounding box: 28×23×34 Å